Protein AF-A0A250IU09-F1 (afdb_monomer)

pLDDT: mean 91.68, std 9.65, range [47.0, 98.56]

Sequence (119 aa):
MDPDGVAETVAQQFRHPGDEPHVPPEGLPSLKLPWDIPVPEIPHFLGWLNYWSDAAARAIGFPDSTRDADLLSRARRTATGGWVVRLTDAPLDLDDPMHLDALKRAYERFPAIGGRATS

Secondary structure (DSSP, 8-state):
--HHHHHHHHHTTEE-TTS-----GGGPPPEE-GGG-S-TTS-S---SEEEE-HHHHHHTT---TTT-HHHHHTEEE-TTS-EEEESSSSPP-SSSHHHHHHHHHHHHH-TTGGG-S--

Structure (mmCIF, N/CA/C/O backbone):
data_AF-A0A250IU09-F1
#
_entry.id   AF-A0A250IU09-F1
#
loop_
_atom_site.group_PDB
_atom_site.id
_atom_site.type_symbol
_atom_site.label_atom_id
_atom_site.label_alt_id
_atom_site.label_comp_id
_atom_site.label_asym_id
_atom_site.label_entity_id
_atom_site.label_seq_id
_atom_site.pdbx_PDB_ins_code
_atom_site.Cartn_x
_atom_site.Cartn_y
_atom_site.Cartn_z
_atom_site.occupancy
_atom_site.B_iso_or_equiv
_atom_site.auth_seq_id
_atom_site.auth_comp_id
_atom_site.auth_asym_id
_atom_site.auth_atom_id
_atom_site.pdbx_PDB_model_num
ATOM 1 N N . MET A 1 1 ? 15.190 -16.522 -4.345 1.00 53.22 1 MET A N 1
ATOM 2 C CA . MET A 1 1 ? 14.630 -15.193 -4.063 1.00 53.22 1 MET A CA 1
ATOM 3 C C . MET A 1 1 ? 15.505 -14.551 -3.011 1.00 53.22 1 MET A C 1
ATOM 5 O O . MET A 1 1 ? 15.715 -15.180 -1.977 1.00 53.22 1 MET A O 1
ATOM 9 N N . ASP A 1 2 ? 16.047 -13.376 -3.307 1.00 60.00 2 ASP A N 1
ATOM 10 C CA . ASP A 1 2 ? 16.733 -12.545 -2.325 1.00 60.00 2 ASP A CA 1
ATOM 11 C C . ASP A 1 2 ? 15.719 -11.504 -1.811 1.00 60.00 2 ASP A C 1
ATOM 13 O O . ASP A 1 2 ? 15.315 -10.633 -2.586 1.00 60.00 2 ASP A O 1
ATOM 17 N N . PRO A 1 3 ? 15.209 -11.618 -0.570 1.00 60.06 3 PRO A N 1
ATOM 18 C CA . PRO A 1 3 ? 14.292 -10.626 -0.008 1.00 60.06 3 PRO A CA 1
ATOM 19 C C . PRO A 1 3 ? 14.887 -9.207 0.012 1.00 60.06 3 PRO A C 1
ATOM 21 O O . PRO A 1 3 ? 14.120 -8.240 0.060 1.00 60.06 3 PRO A O 1
ATOM 24 N N . ASP A 1 4 ? 16.212 -9.072 -0.090 1.00 65.62 4 ASP A N 1
ATOM 25 C CA . ASP A 1 4 ? 16.896 -7.782 -0.110 1.00 65.62 4 ASP A CA 1
ATOM 26 C C . ASP A 1 4 ? 16.560 -6.976 -1.380 1.00 65.62 4 ASP A C 1
ATOM 28 O O . ASP A 1 4 ? 16.389 -5.759 -1.303 1.00 65.62 4 ASP A O 1
ATOM 32 N N . GLY A 1 5 ? 16.318 -7.636 -2.523 1.00 79.81 5 GLY A N 1
ATOM 33 C CA . GLY A 1 5 ? 16.004 -6.957 -3.791 1.00 79.81 5 GLY A CA 1
ATOM 34 C C . GLY A 1 5 ? 14.654 -6.225 -3.793 1.00 79.81 5 GLY A C 1
ATOM 35 O O . GLY A 1 5 ? 14.528 -5.119 -4.328 1.00 79.81 5 GLY A O 1
ATOM 36 N N . VAL A 1 6 ? 13.635 -6.790 -3.133 1.00 83.31 6 VAL A N 1
ATOM 37 C CA . VAL A 1 6 ? 12.324 -6.129 -2.984 1.00 83.31 6 VAL A CA 1
ATOM 38 C C . VAL A 1 6 ? 12.448 -4.902 -2.084 1.00 83.31 6 VAL A C 1
ATOM 40 O O . VAL A 1 6 ? 11.913 -3.841 -2.405 1.00 83.31 6 VAL A O 1
ATOM 43 N N . ALA A 1 7 ? 13.164 -5.033 -0.964 1.00 84.06 7 ALA A N 1
ATOM 44 C CA . ALA A 1 7 ? 13.377 -3.932 -0.032 1.00 84.06 7 ALA A CA 1
ATOM 45 C C . ALA A 1 7 ? 14.172 -2.789 -0.679 1.00 84.06 7 ALA A C 1
ATOM 47 O O . ALA A 1 7 ? 13.810 -1.625 -0.505 1.00 84.06 7 ALA A O 1
ATOM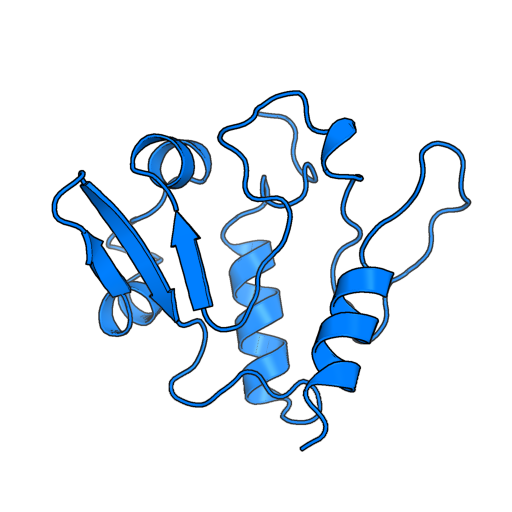 48 N N . GLU A 1 8 ? 15.199 -3.111 -1.469 1.00 86.75 8 GLU A N 1
ATOM 49 C CA . GLU A 1 8 ? 15.975 -2.129 -2.226 1.00 86.75 8 GLU A CA 1
ATOM 50 C C . GLU A 1 8 ? 15.101 -1.389 -3.247 1.00 86.75 8 GLU A C 1
ATOM 52 O O . GLU A 1 8 ? 15.100 -0.159 -3.292 1.00 86.75 8 GLU A O 1
ATOM 57 N N . THR A 1 9 ? 14.284 -2.116 -4.010 1.00 88.81 9 THR A N 1
ATOM 58 C CA . THR A 1 9 ? 13.393 -1.512 -5.012 1.00 88.81 9 THR A CA 1
ATOM 59 C C . THR A 1 9 ? 12.360 -0.581 -4.370 1.00 88.81 9 THR A C 1
ATOM 61 O O . THR A 1 9 ? 12.112 0.520 -4.864 1.00 88.81 9 THR A O 1
ATOM 64 N N . VAL A 1 10 ? 11.788 -0.974 -3.226 1.00 90.00 10 VAL A N 1
ATOM 65 C CA . VAL A 1 10 ? 10.888 -0.110 -2.444 1.00 90.00 10 VAL A CA 1
ATOM 66 C C . VAL A 1 10 ? 11.634 1.112 -1.905 1.00 90.00 10 VAL A C 1
ATOM 68 O O . VAL A 1 10 ? 11.096 2.218 -1.943 1.00 90.00 10 VAL A O 1
ATOM 71 N N . ALA A 1 11 ? 12.879 0.955 -1.444 1.00 89.62 11 ALA A N 1
ATOM 72 C CA . ALA A 1 11 ? 13.693 2.075 -0.978 1.00 89.62 11 ALA A CA 1
ATOM 73 C C . ALA A 1 11 ? 13.929 3.112 -2.091 1.00 89.62 11 ALA A C 1
ATOM 75 O O . ALA A 1 11 ? 13.853 4.314 -1.839 1.00 89.62 11 ALA A O 1
ATOM 76 N N . GLN A 1 12 ? 14.112 2.658 -3.334 1.00 91.56 12 GLN A N 1
ATOM 77 C CA . GLN A 1 12 ? 14.264 3.527 -4.506 1.00 91.56 12 GLN A CA 1
ATOM 78 C C . GLN A 1 12 ? 12.984 4.298 -4.877 1.00 91.56 12 GLN A C 1
ATOM 80 O O . GLN A 1 12 ? 13.044 5.222 -5.689 1.00 91.56 12 GLN A O 1
ATOM 85 N N . GLN A 1 13 ? 11.825 3.982 -4.287 1.00 93.88 13 GLN A N 1
ATOM 86 C CA . GLN A 1 13 ? 10.621 4.796 -4.463 1.00 93.88 13 GLN A CA 1
ATOM 87 C C . GLN A 1 13 ? 10.688 6.126 -3.700 1.00 93.88 13 GLN A C 1
ATOM 89 O O . GLN A 1 13 ? 10.030 7.088 -4.099 1.00 93.88 13 GLN A O 1
ATOM 94 N N . PHE A 1 14 ? 11.447 6.206 -2.605 1.00 93.12 14 PHE A N 1
ATOM 95 C CA . PHE A 1 14 ? 11.512 7.416 -1.788 1.00 93.12 14 PHE A CA 1
ATOM 96 C C . PHE A 1 14 ? 12.345 8.502 -2.466 1.00 93.12 14 PHE A C 1
ATOM 98 O O . PHE A 1 14 ? 13.434 8.247 -2.973 1.00 93.12 14 PHE A O 1
ATOM 105 N N . ARG A 1 15 ? 11.832 9.734 -2.452 1.00 89.00 15 ARG A N 1
ATOM 106 C CA . ARG A 1 15 ? 12.509 10.920 -2.988 1.00 89.00 15 ARG A CA 1
ATOM 107 C C . ARG A 1 15 ? 12.709 11.953 -1.888 1.00 89.00 15 ARG A C 1
ATOM 109 O O . ARG A 1 15 ? 11.745 12.269 -1.184 1.00 89.00 15 ARG A O 1
ATOM 116 N N . HIS A 1 16 ? 13.911 12.521 -1.770 1.00 84.12 16 HIS A N 1
ATOM 117 C CA . HIS A 1 16 ? 14.136 13.611 -0.828 1.00 84.12 16 HIS A CA 1
ATOM 118 C C . HIS A 1 16 ? 13.578 14.937 -1.369 1.00 84.12 16 HIS A C 1
ATOM 120 O O . HIS A 1 16 ? 13.559 15.181 -2.583 1.00 84.12 16 HIS A O 1
ATOM 126 N N . PRO A 1 17 ? 13.106 15.832 -0.483 1.00 78.00 17 PRO A N 1
ATOM 127 C CA . PRO A 1 17 ? 12.746 17.185 -0.875 1.00 78.00 17 PRO A CA 1
ATOM 128 C C . PRO A 1 17 ? 13.927 17.891 -1.551 1.00 78.00 17 PRO A C 1
ATOM 130 O O . PRO A 1 17 ? 14.989 18.043 -0.955 1.00 78.00 17 PRO A O 1
ATOM 133 N N . GLY A 1 18 ? 13.723 18.355 -2.784 1.00 77.31 18 GLY A N 1
ATOM 134 C CA . GLY A 1 18 ? 14.741 19.078 -3.553 1.00 77.31 18 GLY A CA 1
ATOM 135 C C . GLY A 1 18 ? 15.544 18.228 -4.539 1.00 77.31 18 GLY A C 1
ATOM 136 O O . GLY A 1 18 ? 16.198 18.815 -5.397 1.00 77.31 18 GLY A O 1
ATOM 137 N N . ASP A 1 19 ? 15.442 16.896 -4.491 1.00 80.88 19 ASP A N 1
ATOM 138 C CA . ASP A 1 19 ? 16.027 16.026 -5.522 1.00 80.88 19 ASP A CA 1
ATOM 139 C C . ASP A 1 19 ? 15.408 16.324 -6.891 1.00 80.88 19 ASP A C 1
ATOM 141 O O . ASP A 1 19 ? 14.267 16.786 -6.979 1.00 80.88 19 ASP A O 1
ATOM 145 N N . GLU A 1 20 ? 16.092 16.014 -7.991 1.00 76.19 20 GLU A N 1
ATOM 146 C CA . GLU A 1 20 ? 15.430 16.016 -9.299 1.00 76.19 20 GLU A CA 1
ATOM 147 C C . GLU A 1 20 ? 14.275 14.995 -9.316 1.00 76.19 20 GLU A C 1
ATOM 149 O O . GLU A 1 20 ? 14.272 14.034 -8.539 1.00 76.19 20 GLU A O 1
ATOM 154 N N . PRO A 1 21 ? 13.224 15.195 -10.131 1.00 75.88 21 PRO A N 1
ATOM 155 C CA . PRO A 1 21 ? 12.229 14.154 -10.344 1.00 75.88 21 PRO A CA 1
ATOM 156 C C . PRO A 1 21 ? 12.917 12.894 -10.881 1.00 75.88 21 PRO A C 1
ATOM 158 O O . PRO A 1 21 ? 13.394 12.885 -12.013 1.00 75.88 21 PRO A O 1
ATOM 161 N N . HIS A 1 22 ? 12.967 11.832 -10.078 1.00 78.69 22 HIS A N 1
ATOM 162 C CA . HIS A 1 22 ? 13.420 10.525 -10.534 1.00 78.69 22 HIS A CA 1
ATOM 163 C C . HIS A 1 22 ? 12.224 9.614 -10.774 1.00 78.69 22 HIS A C 1
ATOM 165 O O . HIS A 1 22 ? 11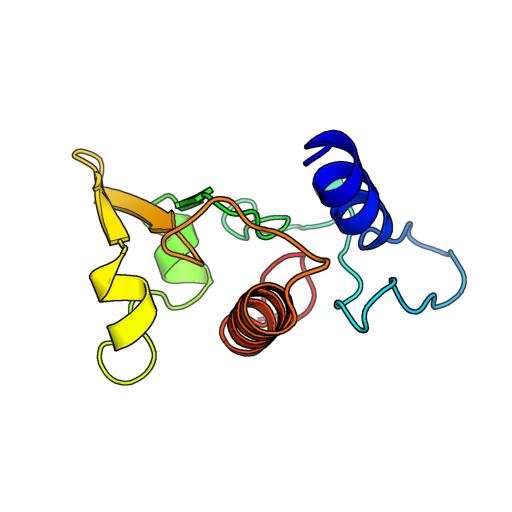.212 9.686 -10.072 1.00 78.69 22 HIS A O 1
ATOM 171 N N . VAL A 1 23 ? 12.345 8.764 -11.789 1.00 83.81 23 VAL A N 1
ATOM 172 C CA . VAL A 1 23 ? 11.387 7.694 -12.054 1.00 83.81 23 VAL A CA 1
ATOM 173 C C . VAL A 1 23 ? 11.906 6.462 -11.319 1.00 83.81 23 VAL A C 1
ATOM 175 O O . VAL A 1 23 ? 12.975 5.972 -11.690 1.00 83.81 23 VAL A O 1
ATOM 178 N N . PRO A 1 24 ? 11.217 5.981 -10.267 1.00 88.44 24 PRO A N 1
ATOM 179 C CA . PRO A 1 24 ? 11.603 4.745 -9.605 1.00 88.44 24 PRO A CA 1
ATOM 180 C C . PRO A 1 24 ? 11.625 3.575 -10.600 1.00 88.44 24 PRO A C 1
ATOM 182 O O . PRO A 1 24 ? 10.902 3.605 -11.607 1.00 88.44 24 PRO A O 1
ATOM 185 N N . PRO A 1 25 ? 12.426 2.533 -10.327 1.00 88.12 25 PRO A N 1
ATOM 186 C CA . PRO A 1 25 ? 12.459 1.331 -11.153 1.00 88.12 25 PRO A CA 1
ATOM 187 C C . PRO A 1 25 ? 11.066 0.717 -11.310 1.00 88.12 25 PRO A C 1
ATOM 189 O O . PRO A 1 25 ? 10.139 0.962 -10.529 1.00 88.12 25 PRO A O 1
ATOM 192 N N . GLU A 1 26 ? 10.924 -0.087 -12.359 1.00 89.44 26 GLU A N 1
ATOM 193 C CA . GLU A 1 26 ? 9.707 -0.842 -12.641 1.00 89.44 26 GLU A CA 1
ATOM 194 C C . GLU A 1 26 ? 8.443 0.007 -12.827 1.00 89.44 26 GLU A C 1
ATOM 196 O O . GLU A 1 26 ? 7.340 -0.529 -12.838 1.00 89.44 26 GLU A O 1
ATOM 201 N N . GLY A 1 27 ? 8.552 1.328 -13.009 1.00 90.38 27 GLY A N 1
ATOM 202 C CA . GLY A 1 27 ? 7.396 2.222 -13.142 1.00 90.38 27 GLY A CA 1
ATOM 203 C C . GLY A 1 27 ? 6.575 2.348 -11.855 1.00 90.38 27 GLY A C 1
ATOM 204 O O . GLY A 1 27 ? 5.381 2.647 -11.912 1.00 90.38 27 GLY A O 1
ATOM 205 N N . LEU A 1 28 ? 7.189 2.077 -10.701 1.00 94.62 28 LEU A N 1
ATOM 206 C CA . LEU A 1 28 ? 6.590 2.323 -9.395 1.00 94.62 28 LEU A CA 1
ATOM 207 C C . LEU A 1 28 ? 6.513 3.831 -9.108 1.00 94.62 28 LEU A C 1
ATOM 209 O O . LEU A 1 28 ? 7.303 4.612 -9.640 1.00 94.62 28 LEU A O 1
ATOM 213 N N . PRO A 1 29 ? 5.560 4.283 -8.277 1.00 94.38 29 PRO A N 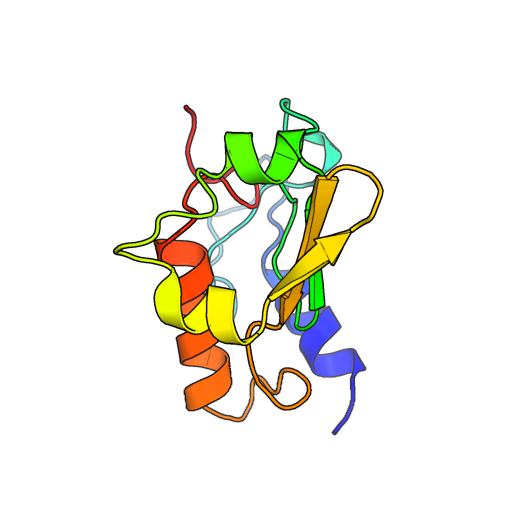1
ATOM 214 C CA . PRO A 1 29 ? 5.414 5.705 -8.015 1.00 94.38 29 PRO A CA 1
ATOM 215 C C . PRO A 1 29 ? 6.488 6.215 -7.051 1.00 94.38 29 PRO A C 1
ATOM 217 O O . PRO A 1 29 ? 6.888 5.503 -6.127 1.00 94.38 29 PRO A O 1
ATOM 220 N N . SER A 1 30 ? 6.882 7.479 -7.217 1.00 94.00 30 SER A N 1
ATOM 221 C CA . SER A 1 30 ? 7.700 8.190 -6.232 1.00 94.00 30 SER A CA 1
ATOM 222 C C . SER A 1 30 ? 6.893 8.447 -4.955 1.00 94.00 30 SER A C 1
ATOM 224 O O . SER A 1 30 ? 5.716 8.811 -5.020 1.00 94.00 30 SER A O 1
ATOM 226 N N . LEU A 1 31 ? 7.528 8.293 -3.797 1.00 94.75 31 LEU A N 1
ATOM 227 C CA . LEU A 1 31 ? 6.945 8.479 -2.469 1.00 94.75 31 LEU A CA 1
ATOM 228 C C . LEU A 1 31 ? 7.704 9.585 -1.728 1.00 94.75 31 LEU A C 1
ATOM 230 O O . LEU A 1 31 ? 8.912 9.758 -1.907 1.00 94.75 31 LEU A O 1
ATOM 234 N N . LYS A 1 32 ? 7.001 10.329 -0.873 1.00 93.00 32 LYS A N 1
ATOM 235 C CA . LYS A 1 32 ? 7.641 11.225 0.096 1.00 93.00 32 LYS A CA 1
ATOM 236 C C . LYS A 1 32 ? 8.324 10.409 1.183 1.00 93.00 32 LYS A C 1
ATOM 238 O O . LYS A 1 32 ? 7.891 9.298 1.494 1.00 93.00 32 LYS A O 1
ATOM 243 N N . LEU A 1 33 ? 9.340 10.989 1.813 1.00 92.31 33 LEU A N 1
ATOM 244 C CA . LEU A 1 33 ? 9.919 10.399 3.013 1.00 92.31 33 LEU A CA 1
ATOM 245 C C . LEU A 1 33 ? 8.859 10.305 4.121 1.00 92.31 33 LEU A C 1
ATOM 247 O O . LEU A 1 33 ? 8.034 11.213 4.247 1.00 92.31 33 LEU A O 1
ATOM 251 N N . PRO A 1 34 ? 8.897 9.256 4.963 1.00 90.62 34 PRO A N 1
ATOM 252 C CA . PRO A 1 34 ? 7.964 9.078 6.074 1.00 90.62 34 PRO A CA 1
ATOM 253 C C . PRO A 1 34 ? 7.740 10.325 6.942 1.00 90.62 34 PRO A C 1
ATOM 255 O O . PRO A 1 34 ? 6.608 10.651 7.282 1.00 90.62 34 PRO A O 1
ATOM 258 N N . TRP A 1 35 ? 8.811 11.050 7.274 1.00 88.94 35 TRP A N 1
ATOM 259 C CA . TRP A 1 35 ? 8.769 12.248 8.123 1.00 88.94 35 TRP A CA 1
ATOM 260 C C . TRP A 1 35 ? 8.268 13.513 7.411 1.00 88.94 35 TRP A C 1
ATOM 262 O O . TRP A 1 35 ? 7.997 14.507 8.080 1.00 88.94 35 TRP A O 1
ATOM 272 N N . ASP A 1 36 ? 8.092 13.472 6.088 1.00 90.69 36 ASP A N 1
ATOM 273 C CA . ASP A 1 36 ? 7.517 14.566 5.294 1.00 90.69 36 ASP A CA 1
ATOM 274 C C . ASP A 1 36 ? 6.005 14.385 5.053 1.00 90.69 36 ASP A C 1
ATOM 276 O O . ASP A 1 36 ? 5.369 15.207 4.383 1.00 90.69 36 ASP A O 1
ATOM 280 N N . ILE A 1 37 ? 5.410 13.299 5.564 1.00 90.25 37 ILE A N 1
ATOM 281 C CA . ILE A 1 37 ? 3.973 13.030 5.468 1.00 90.25 37 ILE A CA 1
ATOM 282 C C . ILE A 1 37 ? 3.296 13.602 6.727 1.00 90.25 37 ILE A C 1
ATOM 284 O O . ILE A 1 37 ? 3.473 13.065 7.818 1.00 90.25 37 ILE A O 1
ATOM 288 N N . PRO A 1 38 ? 2.485 14.671 6.611 1.00 86.06 38 PRO A N 1
ATOM 289 C CA . PRO A 1 38 ? 1.908 15.356 7.771 1.00 86.06 38 PRO A CA 1
ATOM 290 C C . PRO A 1 38 ? 0.732 14.603 8.416 1.00 86.06 38 PRO A C 1
ATOM 292 O O . PRO A 1 38 ? 0.175 15.074 9.405 1.00 86.06 38 PRO A O 1
ATOM 295 N N . VAL A 1 39 ? 0.330 13.462 7.848 1.00 90.62 39 VAL A N 1
ATOM 296 C CA . VAL A 1 39 ? -0.834 12.679 8.271 1.00 90.62 39 VAL A CA 1
ATOM 297 C C . VAL A 1 39 ? -0.350 11.287 8.689 1.00 90.62 39 VAL A C 1
ATOM 299 O O . VAL A 1 39 ? -0.092 10.461 7.810 1.00 90.62 39 VAL A O 1
ATOM 302 N N . PRO A 1 40 ? -0.199 11.007 9.998 1.00 90.31 40 PRO A N 1
ATOM 303 C CA . PRO A 1 40 ? 0.379 9.751 10.486 1.00 90.31 40 PRO A CA 1
ATOM 304 C C . PRO A 1 40 ? -0.469 8.517 10.146 1.00 90.31 40 PRO A C 1
ATOM 306 O O . PRO A 1 40 ? 0.017 7.389 10.199 1.00 90.31 40 PRO A O 1
ATOM 309 N N . GLU A 1 41 ? -1.739 8.708 9.789 1.00 95.50 41 GLU A N 1
ATOM 310 C CA . GLU A 1 41 ? -2.630 7.650 9.326 1.00 95.50 41 GLU A CA 1
ATOM 311 C C . GLU A 1 41 ? -2.311 7.177 7.901 1.00 95.50 41 GLU A C 1
ATOM 313 O O . GLU A 1 41 ? -2.760 6.102 7.512 1.00 95.50 41 GLU A O 1
ATOM 318 N N . ILE A 1 42 ? -1.554 7.938 7.105 1.00 96.50 42 ILE A N 1
ATOM 319 C CA . ILE A 1 42 ? -1.226 7.559 5.729 1.00 96.50 42 ILE A CA 1
ATOM 320 C C . ILE A 1 42 ? -0.055 6.564 5.722 1.00 96.50 42 ILE A C 1
ATOM 322 O O . ILE A 1 42 ? 1.047 6.918 6.144 1.00 96.50 42 ILE A O 1
ATOM 326 N N . PRO A 1 43 ? -0.236 5.335 5.194 1.00 97.06 43 PRO A N 1
ATOM 327 C CA . PRO A 1 43 ? 0.864 4.388 5.049 1.00 97.06 43 PRO A CA 1
ATOM 328 C C . PRO A 1 43 ? 1.990 4.959 4.181 1.00 97.06 43 PRO A C 1
ATOM 330 O O . PRO A 1 43 ? 1.740 5.582 3.147 1.00 97.06 43 PRO A O 1
ATOM 333 N N . HIS A 1 44 ? 3.237 4.713 4.579 1.00 95.81 44 HIS A N 1
ATOM 334 C CA . HIS A 1 44 ? 4.409 5.267 3.894 1.00 95.81 44 HIS A CA 1
ATOM 335 C C . HIS A 1 44 ? 4.710 4.575 2.560 1.00 95.81 44 HIS A C 1
ATOM 337 O O . HIS A 1 44 ? 5.152 5.223 1.621 1.00 95.81 44 HIS A O 1
ATOM 343 N N . PHE A 1 45 ? 4.474 3.269 2.476 1.00 96.00 45 PHE A N 1
ATOM 344 C CA . PHE A 1 45 ? 4.700 2.448 1.289 1.00 96.00 45 PHE A CA 1
ATOM 345 C C . PHE A 1 45 ? 3.838 1.183 1.369 1.00 96.00 45 PHE A C 1
ATOM 347 O O . PHE A 1 45 ? 3.195 0.924 2.392 1.00 96.00 45 PHE A O 1
ATOM 354 N N . LEU A 1 46 ? 3.826 0.402 0.291 1.00 97.12 46 LEU A N 1
ATOM 355 C CA . LEU A 1 46 ? 3.210 -0.920 0.246 1.00 97.12 46 LEU A CA 1
ATOM 356 C C . LEU A 1 46 ? 4.280 -2.011 0.234 1.00 97.12 46 LEU A C 1
ATOM 358 O O . LEU A 1 46 ? 5.221 -1.954 -0.552 1.00 97.12 46 LEU A O 1
ATOM 362 N N . GLY A 1 47 ? 4.107 -3.020 1.084 1.00 94.62 47 GLY A N 1
ATOM 363 C CA . GLY A 1 47 ? 4.869 -4.268 1.034 1.00 94.62 47 GLY A CA 1
ATOM 364 C C . GLY A 1 47 ? 3.992 -5.447 0.618 1.00 94.62 47 GLY A C 1
ATOM 365 O O . GLY A 1 47 ? 2.811 -5.279 0.312 1.00 94.62 47 GLY A O 1
ATOM 366 N N . TRP A 1 48 ? 4.538 -6.666 0.675 1.00 95.81 48 TRP A N 1
ATOM 367 C CA . TRP A 1 48 ? 3.732 -7.882 0.501 1.00 95.81 48 TRP A CA 1
ATOM 368 C C . TRP A 1 48 ? 2.587 -7.950 1.519 1.00 95.81 48 TRP A C 1
ATOM 370 O O . TRP A 1 48 ? 1.422 -8.117 1.152 1.00 95.81 48 TRP A O 1
ATOM 380 N N . LEU A 1 49 ? 2.942 -7.802 2.799 1.00 97.06 49 LEU A N 1
ATOM 381 C CA . LEU A 1 49 ? 2.035 -7.803 3.936 1.00 97.06 49 LEU A CA 1
ATOM 382 C C . LEU A 1 49 ? 1.946 -6.392 4.504 1.00 97.06 49 LEU A C 1
ATOM 384 O O . LEU A 1 49 ? 2.954 -5.803 4.887 1.00 97.06 49 LEU A O 1
ATOM 388 N N . ASN A 1 50 ? 0.728 -5.878 4.602 1.00 97.88 50 ASN A N 1
ATOM 389 C CA . ASN A 1 50 ? 0.461 -4.532 5.078 1.00 97.88 50 ASN A CA 1
ATOM 390 C C . ASN A 1 50 ? -0.396 -4.603 6.334 1.00 97.88 50 ASN A C 1
ATOM 392 O O . ASN A 1 50 ? -1.417 -5.294 6.358 1.00 97.88 50 ASN A O 1
ATOM 396 N N . TYR A 1 51 ? 0.015 -3.878 7.370 1.00 97.94 51 TYR A N 1
ATOM 397 C CA . TYR A 1 51 ? -0.842 -3.594 8.510 1.00 97.94 51 TYR A CA 1
ATOM 398 C C . TYR A 1 51 ? -1.370 -2.170 8.393 1.00 97.94 51 TYR A C 1
ATOM 400 O O . TYR A 1 51 ? -0.593 -1.218 8.337 1.00 97.94 51 TYR A O 1
ATOM 408 N N . TRP A 1 52 ? -2.690 -2.031 8.410 1.00 98.19 52 TRP A N 1
ATOM 409 C CA . TRP A 1 52 ? -3.361 -0.740 8.466 1.00 98.19 52 TRP A CA 1
ATOM 410 C C . TRP A 1 52 ? -4.188 -0.683 9.739 1.00 98.19 52 TRP A C 1
ATOM 412 O O . TRP A 1 52 ? -5.047 -1.533 9.972 1.00 98.19 52 TRP A O 1
ATOM 422 N N . SER A 1 53 ? -3.946 0.320 10.583 1.00 97.75 53 SER A N 1
ATOM 423 C CA . SER A 1 53 ? -4.868 0.610 11.680 1.00 97.75 53 SER A CA 1
ATOM 424 C C . SER A 1 53 ? -6.260 0.936 11.122 1.00 97.75 53 SER A C 1
ATOM 426 O O . SER A 1 53 ? -6.418 1.238 9.940 1.00 97.75 53 SER A O 1
ATOM 428 N N . ASP A 1 54 ? -7.284 0.902 11.972 1.00 98.00 54 ASP A N 1
ATOM 429 C CA . ASP A 1 54 ? -8.636 1.316 11.576 1.00 98.00 54 ASP A CA 1
ATOM 430 C C . ASP A 1 54 ? -8.647 2.761 11.027 1.00 98.00 54 ASP A C 1
ATOM 432 O O . ASP A 1 54 ? -9.298 3.046 10.024 1.00 98.00 54 ASP A O 1
ATOM 436 N N . ALA A 1 55 ? -7.841 3.654 11.614 1.00 97.56 55 ALA A N 1
ATOM 437 C CA . ALA A 1 55 ? -7.665 5.024 11.135 1.00 97.56 55 ALA A CA 1
ATOM 438 C C . ALA A 1 55 ? -6.960 5.086 9.768 1.00 97.56 55 ALA A C 1
ATOM 440 O O . ALA A 1 55 ? -7.428 5.791 8.877 1.00 97.56 55 ALA A O 1
ATOM 441 N N . ALA A 1 56 ? -5.895 4.301 9.571 1.00 97.81 56 ALA A N 1
ATOM 442 C CA . ALA A 1 56 ? -5.181 4.245 8.297 1.00 97.81 56 ALA A CA 1
ATOM 443 C C . ALA A 1 56 ? -6.060 3.697 7.168 1.00 97.81 56 ALA A C 1
ATOM 445 O O . ALA A 1 56 ? -6.118 4.280 6.088 1.00 97.81 56 ALA A O 1
ATOM 446 N N . ALA A 1 57 ? -6.802 2.619 7.438 1.00 97.94 57 ALA A N 1
ATOM 447 C CA . ALA A 1 57 ? -7.738 2.031 6.488 1.00 97.94 57 ALA A CA 1
ATOM 448 C C . ALA A 1 57 ? -8.809 3.048 6.061 1.00 97.94 57 ALA A C 1
ATOM 450 O O . ALA A 1 57 ? -9.049 3.220 4.868 1.00 97.94 57 ALA A O 1
ATOM 451 N N . ARG A 1 58 ? -9.379 3.807 7.008 1.00 96.94 58 ARG A N 1
ATOM 452 C CA . ARG A 1 58 ? -10.308 4.904 6.691 1.00 96.94 58 ARG A CA 1
ATOM 453 C C . ARG A 1 58 ? -9.655 6.004 5.860 1.00 96.94 58 ARG A C 1
ATOM 455 O O . ARG A 1 58 ? -10.260 6.446 4.889 1.00 96.94 58 ARG A O 1
ATOM 462 N N . ALA A 1 59 ? -8.439 6.420 6.212 1.00 96.62 59 ALA A N 1
ATOM 463 C CA . ALA A 1 59 ? -7.730 7.498 5.526 1.00 96.62 59 ALA A CA 1
ATOM 464 C C . ALA A 1 59 ? -7.442 7.175 4.050 1.00 96.62 59 ALA A C 1
ATOM 466 O O . ALA A 1 59 ? -7.524 8.060 3.202 1.00 96.62 59 ALA A O 1
ATOM 467 N N . ILE A 1 60 ? -7.164 5.908 3.725 1.00 96.81 60 ILE A N 1
ATOM 468 C CA . ILE A 1 60 ? -6.959 5.454 2.337 1.00 96.81 60 ILE A CA 1
ATOM 469 C C . ILE A 1 60 ? -8.251 4.967 1.655 1.00 96.81 60 ILE A C 1
ATOM 471 O O . ILE A 1 60 ? -8.223 4.569 0.490 1.00 96.81 60 ILE A O 1
ATOM 475 N N . GLY A 1 61 ? -9.389 4.991 2.357 1.00 97.00 61 GLY A N 1
ATOM 476 C CA . GLY A 1 61 ? -10.684 4.554 1.833 1.00 97.00 61 GLY A CA 1
ATOM 477 C C . GLY A 1 61 ? -10.796 3.041 1.622 1.00 97.00 61 GLY A C 1
ATOM 478 O O . GLY A 1 61 ? -11.387 2.615 0.631 1.00 97.00 61 GLY A O 1
ATOM 479 N N . PHE A 1 62 ? -10.208 2.236 2.511 1.00 98.25 62 PHE A N 1
ATOM 480 C CA . PHE A 1 62 ? -10.307 0.776 2.534 1.00 98.25 62 PHE A CA 1
ATOM 481 C C . PHE A 1 62 ? -11.171 0.291 3.720 1.00 98.25 62 PHE A C 1
ATOM 483 O O . PHE A 1 62 ? -10.991 0.770 4.844 1.00 98.25 62 PHE A O 1
ATOM 490 N N . PRO A 1 63 ? -12.048 -0.711 3.535 1.00 97.75 63 PRO A N 1
ATOM 491 C CA . PRO A 1 63 ? -12.392 -1.345 2.265 1.00 97.75 63 PRO A CA 1
ATOM 492 C C . PRO A 1 63 ? -13.545 -0.640 1.533 1.00 97.75 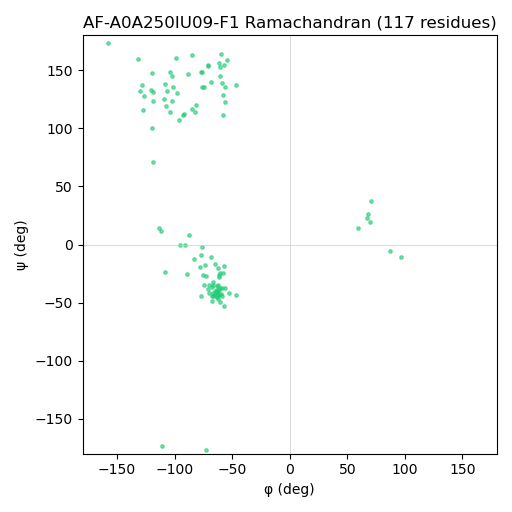63 PRO A C 1
ATOM 494 O O . PRO A 1 63 ? -14.509 -0.182 2.143 1.00 97.75 63 PRO A O 1
ATOM 497 N N . ASP A 1 64 ? -13.487 -0.663 0.208 1.00 97.62 64 ASP A N 1
ATOM 498 C CA . ASP A 1 64 ? -14.601 -0.437 -0.708 1.00 97.62 64 ASP A CA 1
ATOM 499 C C . ASP A 1 64 ? -15.040 -1.790 -1.284 1.00 97.62 64 ASP A C 1
ATOM 501 O O . ASP A 1 64 ? -14.312 -2.427 -2.046 1.00 97.62 64 ASP A O 1
ATOM 505 N N . SER A 1 65 ? -16.254 -2.233 -0.946 1.00 92.69 65 SER A N 1
ATOM 506 C CA . SER A 1 65 ? -16.779 -3.543 -1.366 1.00 92.69 65 SER A CA 1
ATOM 507 C C . SER A 1 65 ? -16.834 -3.760 -2.884 1.00 92.69 65 SER A C 1
ATOM 509 O O . SER A 1 65 ? -16.805 -4.903 -3.332 1.00 92.69 65 SER A O 1
ATOM 511 N N . THR A 1 66 ? -16.905 -2.685 -3.674 1.00 94.69 66 THR A N 1
ATOM 512 C CA . THR A 1 66 ? -16.995 -2.760 -5.139 1.00 94.69 66 THR A CA 1
ATOM 513 C C . THR A 1 66 ? -15.627 -2.778 -5.811 1.00 94.69 66 THR A C 1
ATOM 515 O O . THR A 1 66 ? -15.495 -3.309 -6.912 1.00 94.69 66 THR A O 1
ATOM 518 N N . ARG A 1 67 ? -14.603 -2.219 -5.155 1.00 96.19 67 ARG A N 1
ATOM 519 C CA . ARG A 1 67 ? -13.259 -2.040 -5.728 1.00 96.19 67 ARG A CA 1
ATOM 520 C C . ARG A 1 67 ? -12.210 -2.963 -5.125 1.00 96.19 67 ARG A C 1
ATOM 522 O O . ARG A 1 67 ? -11.221 -3.256 -5.787 1.00 96.19 67 ARG A O 1
ATOM 529 N N . ASP A 1 68 ? -12.439 -3.436 -3.903 1.00 97.69 68 ASP A N 1
ATOM 530 C CA . ASP A 1 68 ? -11.423 -4.108 -3.093 1.00 97.69 68 ASP A CA 1
ATOM 531 C C . ASP A 1 68 ? -11.734 -5.590 -2.862 1.00 97.69 68 ASP A C 1
ATOM 533 O O . ASP A 1 68 ? -11.119 -6.206 -2.000 1.00 97.69 68 ASP A O 1
ATOM 537 N N . ALA A 1 69 ? -12.671 -6.183 -3.612 1.00 96.31 69 ALA A N 1
ATOM 538 C CA . ALA A 1 69 ? -13.080 -7.582 -3.441 1.00 96.31 69 ALA A CA 1
ATOM 539 C C . ALA A 1 69 ? -11.887 -8.558 -3.461 1.00 96.31 69 ALA A C 1
ATOM 541 O O . ALA A 1 69 ? -11.805 -9.463 -2.631 1.00 96.31 69 ALA A O 1
ATOM 542 N N . ASP A 1 70 ? -10.934 -8.330 -4.365 1.00 94.25 70 ASP A N 1
ATOM 543 C CA . ASP A 1 70 ? -9.729 -9.147 -4.483 1.00 94.25 70 ASP A CA 1
ATOM 544 C C . ASP A 1 70 ? -8.802 -8.988 -3.261 1.00 94.25 70 ASP A C 1
ATOM 546 O O . ASP A 1 70 ? -8.443 -9.977 -2.622 1.00 94.25 70 ASP A O 1
ATOM 550 N N . LEU A 1 71 ? -8.513 -7.752 -2.836 1.00 97.06 71 LEU A N 1
ATOM 551 C CA . LEU A 1 71 ? -7.734 -7.481 -1.618 1.00 97.06 71 LEU A CA 1
ATOM 552 C C . LEU A 1 71 ? -8.428 -8.019 -0.358 1.00 97.06 71 LEU A C 1
ATOM 554 O O . LEU A 1 71 ? -7.771 -8.572 0.523 1.00 97.06 71 LEU A O 1
ATOM 558 N N . LEU A 1 72 ? -9.756 -7.896 -0.279 1.00 97.81 72 LEU A N 1
ATOM 559 C CA . LEU A 1 72 ? -10.578 -8.398 0.821 1.00 97.81 72 LEU A CA 1
ATOM 560 C C . LEU A 1 72 ? -10.511 -9.919 0.946 1.00 97.81 72 LEU A C 1
ATOM 562 O O . LEU A 1 72 ? -10.486 -10.422 2.067 1.00 97.81 72 LEU A O 1
ATOM 566 N N . SER A 1 73 ? -10.420 -10.649 -0.171 1.00 97.06 73 SER A N 1
ATOM 567 C CA . SER A 1 73 ? -10.255 -12.109 -0.151 1.00 97.06 73 SER A CA 1
ATOM 568 C C . SER A 1 73 ? -8.962 -12.548 0.554 1.00 97.06 73 SER A C 1
ATOM 570 O O . SER A 1 73 ? -8.888 -13.647 1.106 1.00 97.06 73 SER A O 1
ATOM 572 N N . ARG A 1 74 ? -7.960 -11.658 0.601 1.00 97.56 74 ARG A N 1
ATOM 573 C CA . ARG A 1 74 ? -6.655 -11.867 1.244 1.00 97.56 74 ARG A CA 1
ATOM 574 C C . ARG A 1 74 ? -6.444 -11.003 2.490 1.00 97.56 74 ARG A C 1
ATOM 576 O O . ARG A 1 74 ? -5.324 -10.956 3.010 1.00 97.56 74 ARG A O 1
ATOM 583 N N . ALA A 1 75 ? -7.494 -10.352 2.990 1.00 97.94 75 ALA A N 1
ATOM 584 C CA . ALA A 1 75 ? -7.440 -9.486 4.157 1.00 97.94 75 ALA A CA 1
ATOM 585 C C . ALA A 1 75 ? -8.030 -10.156 5.404 1.00 97.94 75 ALA A C 1
ATOM 587 O O . ALA A 1 75 ? -8.981 -10.932 5.345 1.00 97.94 75 ALA A O 1
ATOM 588 N N . ARG A 1 76 ? -7.498 -9.801 6.575 1.00 98.12 76 ARG A N 1
ATOM 589 C CA . ARG A 1 76 ? -8.051 -10.193 7.874 1.00 98.12 76 ARG A CA 1
ATOM 590 C C . ARG A 1 76 ? -8.188 -8.977 8.775 1.00 98.12 76 ARG A C 1
ATOM 592 O O . ARG A 1 76 ? -7.224 -8.237 8.964 1.00 98.12 76 ARG A O 1
ATOM 599 N N . ARG A 1 77 ? -9.355 -8.826 9.402 1.00 98.19 77 ARG A N 1
ATOM 600 C CA . ARG A 1 77 ? -9.573 -7.811 10.435 1.00 98.19 77 ARG A CA 1
ATOM 601 C C . ARG A 1 77 ? -8.924 -8.229 11.758 1.00 98.19 77 ARG A C 1
ATOM 603 O O . ARG A 1 77 ? -9.030 -9.386 12.167 1.00 98.19 77 ARG A O 1
ATOM 610 N N . THR A 1 78 ? -8.235 -7.310 12.423 1.00 97.81 78 THR A N 1
ATOM 611 C CA . THR A 1 78 ? -7.630 -7.534 13.743 1.00 97.81 78 THR A CA 1
ATOM 612 C C . THR A 1 78 ? -8.645 -7.292 14.862 1.00 97.81 78 THR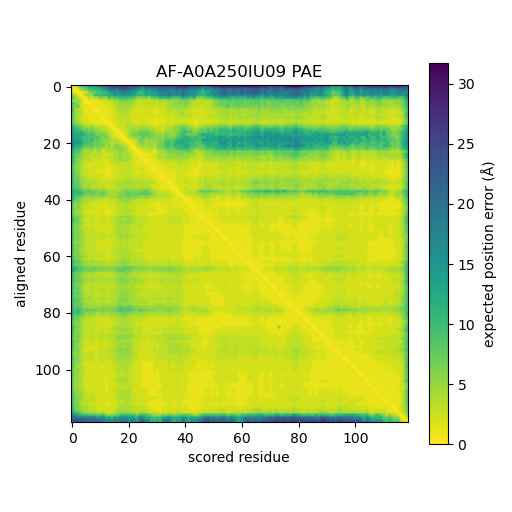 A C 1
ATOM 614 O O . THR A 1 78 ? -9.673 -6.644 14.661 1.00 97.81 78 THR A O 1
ATOM 617 N N . ALA A 1 79 ? -8.347 -7.776 16.072 1.00 97.06 79 ALA A N 1
ATOM 618 C CA . ALA A 1 79 ? -9.192 -7.547 17.250 1.00 97.06 79 ALA A CA 1
ATOM 619 C C . ALA A 1 79 ? -9.336 -6.054 17.608 1.00 97.06 79 ALA A C 1
ATOM 621 O O . ALA A 1 79 ? -10.356 -5.643 18.149 1.00 97.06 79 ALA A O 1
ATOM 622 N N . THR A 1 80 ? -8.336 -5.236 17.268 1.00 94.81 80 THR A N 1
ATOM 623 C CA . THR A 1 80 ? -8.334 -3.778 17.467 1.00 94.81 80 THR A CA 1
ATOM 624 C C . THR A 1 80 ? -8.966 -3.010 16.302 1.00 94.81 80 THR A C 1
ATOM 626 O O . THR A 1 80 ? -8.894 -1.786 16.261 1.00 94.81 80 THR A O 1
ATOM 629 N N . GLY A 1 81 ? -9.582 -3.709 15.344 1.00 95.62 81 GLY A N 1
ATOM 630 C CA . GLY A 1 81 ? -10.310 -3.110 14.225 1.00 95.62 81 GLY A CA 1
ATOM 631 C C . GLY A 1 81 ? -9.468 -2.778 12.993 1.00 95.62 81 GLY A C 1
ATOM 632 O O . GLY A 1 81 ? -10.054 -2.422 11.973 1.00 95.62 81 GLY A O 1
ATOM 633 N N . GLY A 1 82 ? -8.143 -2.935 13.058 1.00 98.00 82 GLY A N 1
ATOM 634 C CA . GLY A 1 82 ? -7.246 -2.779 11.913 1.00 98.00 82 GLY A CA 1
ATOM 635 C C . GLY A 1 82 ? -7.334 -3.933 10.913 1.00 98.00 82 GLY A C 1
ATOM 636 O O . GLY A 1 82 ? -8.107 -4.878 11.077 1.00 98.00 82 GLY A O 1
ATOM 637 N N . TRP A 1 83 ? -6.497 -3.873 9.886 1.00 98.56 83 TRP A N 1
ATOM 638 C CA . TRP A 1 83 ? -6.440 -4.823 8.787 1.00 98.56 83 TRP A CA 1
ATOM 639 C C . TRP A 1 83 ? -5.024 -5.336 8.584 1.00 98.56 83 TRP A C 1
ATOM 641 O O . TRP A 1 83 ? -4.060 -4.578 8.612 1.00 98.56 83 TRP A O 1
ATOM 651 N N . VAL A 1 84 ? -4.919 -6.638 8.351 1.00 98.44 84 VAL A N 1
ATOM 652 C CA . VAL A 1 84 ? -3.735 -7.274 7.779 1.00 98.44 84 VAL A CA 1
ATOM 653 C C . VAL A 1 84 ? -4.096 -7.668 6.355 1.00 98.44 84 VAL A C 1
ATOM 655 O O . VAL A 1 84 ? -5.032 -8.445 6.170 1.00 98.44 84 VAL A O 1
ATOM 658 N N . VAL A 1 85 ? -3.389 -7.129 5.365 1.00 98.50 85 VAL A N 1
ATOM 659 C CA . VAL A 1 85 ? -3.708 -7.290 3.939 1.00 98.50 85 VAL A CA 1
ATOM 660 C C . VAL A 1 85 ? -2.489 -7.812 3.193 1.00 98.50 85 VAL A C 1
ATOM 662 O O . VAL A 1 85 ? -1.408 -7.230 3.291 1.00 98.50 85 VAL A O 1
ATOM 665 N N . ARG A 1 86 ? -2.664 -8.902 2.440 1.00 98.25 86 ARG A N 1
ATOM 666 C CA . ARG A 1 86 ? -1.653 -9.402 1.499 1.00 98.25 86 ARG A CA 1
ATOM 667 C C . ARG A 1 86 ? -1.978 -8.930 0.088 1.00 98.25 86 ARG A C 1
ATOM 669 O O . ARG A 1 86 ? -3.106 -9.12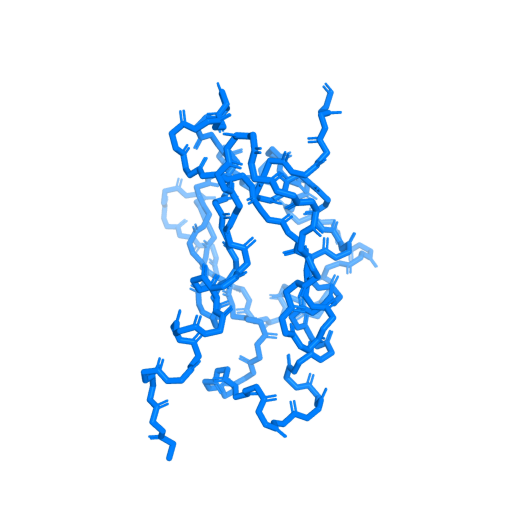2 -0.367 1.00 98.25 86 ARG A O 1
ATOM 676 N N . LEU A 1 87 ? -0.998 -8.355 -0.608 1.00 96.94 87 LEU A N 1
ATOM 677 C CA . LEU A 1 87 ? -1.179 -7.953 -2.009 1.00 96.94 87 LEU A CA 1
ATOM 678 C C . LEU A 1 87 ? -1.360 -9.172 -2.921 1.00 96.94 87 LEU A C 1
ATOM 680 O O . LEU A 1 87 ? -2.258 -9.190 -3.759 1.00 96.94 87 LEU A O 1
ATOM 684 N N . THR A 1 88 ? -0.565 -10.210 -2.677 1.00 96.50 88 THR A N 1
ATOM 685 C CA . THR A 1 88 ? -0.472 -11.450 -3.458 1.00 96.50 88 THR A CA 1
ATOM 686 C C . THR A 1 88 ? -0.537 -12.668 -2.532 1.00 96.50 88 THR A C 1
ATOM 688 O O . THR A 1 88 ? -0.274 -12.565 -1.328 1.00 96.50 88 THR A O 1
ATOM 691 N N . ASP A 1 89 ? -0.887 -13.838 -3.070 1.00 95.44 89 ASP A N 1
ATOM 692 C CA . ASP A 1 89 ? -0.982 -15.074 -2.277 1.00 95.44 89 ASP A CA 1
ATOM 693 C C . ASP A 1 89 ? 0.384 -15.599 -1.813 1.00 95.44 89 ASP A C 1
ATOM 695 O O . ASP A 1 89 ? 0.508 -16.101 -0.691 1.00 95.44 89 ASP A O 1
ATOM 699 N N . ALA A 1 90 ? 1.409 -15.427 -2.649 1.00 95.25 90 ALA A N 1
ATOM 700 C CA . ALA A 1 90 ? 2.809 -15.706 -2.346 1.00 95.25 90 ALA A CA 1
ATOM 701 C C . ALA A 1 90 ? 3.559 -14.415 -1.963 1.00 95.25 90 ALA A C 1
ATOM 703 O O . ALA A 1 90 ? 3.077 -13.329 -2.298 1.00 95.25 90 ALA A O 1
ATOM 704 N N . PRO A 1 91 ? 4.719 -14.507 -1.278 1.00 94.94 91 PRO A N 1
ATOM 705 C CA . PRO A 1 91 ? 5.597 -13.363 -1.044 1.00 94.94 91 PRO A CA 1
ATOM 706 C C . PRO A 1 91 ? 5.824 -12.544 -2.31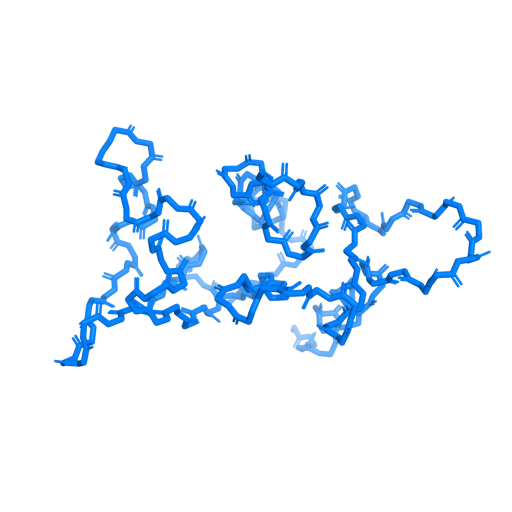3 1.00 94.94 91 PRO A C 1
ATOM 708 O O . PRO A 1 91 ? 6.003 -13.109 -3.390 1.00 94.94 91 PRO A O 1
ATOM 711 N N . LEU A 1 92 ? 5.777 -11.218 -2.169 1.00 93.69 92 LEU A N 1
ATOM 712 C CA . LEU A 1 92 ? 5.929 -10.293 -3.288 1.00 93.69 92 LEU A CA 1
ATOM 713 C C . LEU A 1 92 ? 7.270 -10.535 -3.989 1.00 93.69 92 LEU A C 1
ATOM 715 O O . LEU A 1 92 ? 8.310 -10.548 -3.337 1.00 93.69 92 LEU A O 1
ATOM 719 N N . ASP A 1 93 ? 7.205 -10.699 -5.305 1.00 93.12 93 ASP A N 1
ATOM 720 C CA . ASP A 1 93 ? 8.331 -10.963 -6.199 1.00 93.12 93 ASP A CA 1
ATOM 721 C C . ASP A 1 93 ? 8.264 -9.929 -7.317 1.00 93.12 93 ASP A C 1
ATOM 723 O O . ASP A 1 93 ? 7.267 -9.891 -8.027 1.00 93.12 93 ASP A O 1
ATOM 727 N N . LEU A 1 94 ? 9.248 -9.042 -7.434 1.00 91.38 94 LEU A N 1
ATOM 728 C CA . LEU A 1 94 ? 9.183 -7.971 -8.433 1.00 91.38 94 LEU A CA 1
ATOM 729 C C . LEU A 1 94 ? 9.647 -8.429 -9.821 1.00 91.38 94 LEU A C 1
ATOM 731 O O . LEU A 1 94 ? 9.345 -7.743 -10.794 1.00 91.38 94 LEU A O 1
ATOM 735 N N . ASP A 1 95 ? 10.279 -9.604 -9.920 1.00 91.56 95 ASP A N 1
ATOM 736 C CA . ASP A 1 95 ? 10.594 -10.245 -11.200 1.00 91.56 95 ASP A CA 1
ATOM 737 C C . ASP A 1 95 ? 9.359 -10.938 -11.808 1.00 91.56 95 ASP A C 1
ATOM 739 O O . ASP A 1 95 ? 9.310 -11.195 -13.014 1.00 91.56 95 ASP A O 1
ATOM 743 N N . ASP A 1 96 ? 8.336 -11.228 -10.991 1.00 94.69 96 ASP A N 1
ATOM 744 C CA . ASP A 1 96 ? 7.045 -11.722 -11.467 1.00 94.69 96 ASP A CA 1
ATOM 745 C C . ASP A 1 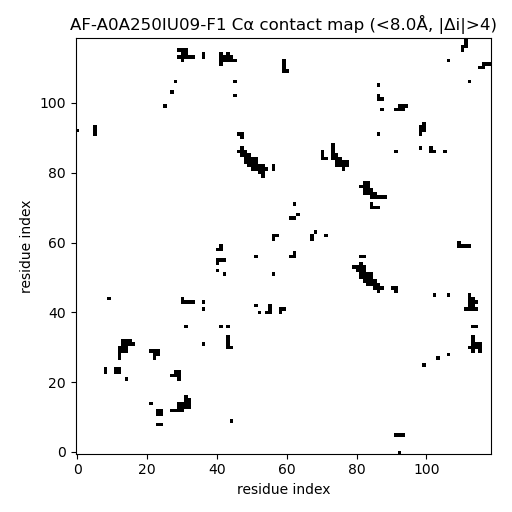96 ? 6.167 -10.538 -11.931 1.00 94.69 96 ASP A C 1
ATOM 747 O O . ASP A 1 96 ? 5.719 -9.719 -11.114 1.00 94.69 96 ASP A O 1
ATOM 751 N N . PRO A 1 97 ? 5.843 -10.440 -13.236 1.00 95.44 97 PRO A N 1
ATOM 752 C CA . PRO A 1 97 ? 5.052 -9.331 -13.758 1.00 95.44 97 PRO A CA 1
ATOM 753 C C . PRO A 1 97 ? 3.642 -9.254 -13.154 1.00 95.44 97 PRO A C 1
ATOM 755 O O . PRO A 1 97 ? 3.079 -8.161 -13.084 1.00 95.44 97 PRO A O 1
ATOM 758 N N . MET A 1 98 ? 3.061 -10.368 -12.692 1.00 96.56 98 MET A N 1
ATOM 759 C CA . MET A 1 98 ? 1.752 -10.366 -12.031 1.00 96.56 98 MET A CA 1
ATOM 760 C C . MET A 1 98 ? 1.818 -9.720 -10.646 1.00 96.56 98 MET A C 1
ATOM 762 O O . MET A 1 98 ? 0.908 -8.993 -10.247 1.00 96.56 98 MET A O 1
ATOM 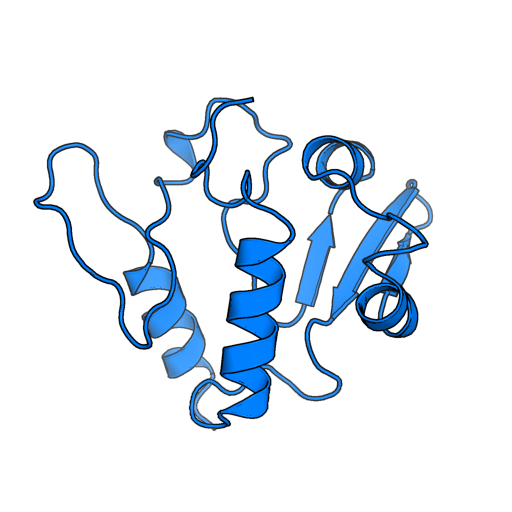766 N N . HIS A 1 99 ? 2.899 -9.966 -9.912 1.00 96.56 99 HIS A N 1
ATOM 767 C CA . HIS A 1 99 ? 3.134 -9.369 -8.603 1.00 96.56 99 HIS A CA 1
ATOM 768 C C . HIS A 1 99 ? 3.438 -7.870 -8.718 1.00 96.56 99 HIS A C 1
ATOM 770 O O . HIS A 1 99 ? 2.884 -7.068 -7.959 1.00 96.56 99 HIS A O 1
ATOM 776 N N . LEU A 1 100 ? 4.246 -7.475 -9.706 1.00 96.12 100 LEU A N 1
ATOM 777 C CA . LEU A 1 100 ? 4.500 -6.068 -10.002 1.00 96.12 100 LEU A CA 1
ATOM 778 C C . LEU A 1 100 ? 3.214 -5.325 -10.411 1.00 96.12 100 LEU A C 1
ATOM 780 O O . LEU A 1 100 ? 2.965 -4.219 -9.927 1.00 96.12 100 LEU A O 1
ATOM 784 N N . ASP A 1 101 ? 2.373 -5.926 -11.260 1.00 96.81 101 ASP A N 1
ATOM 785 C CA . ASP A 1 101 ? 1.070 -5.357 -11.639 1.00 96.81 101 ASP A CA 1
ATOM 786 C C . ASP A 1 101 ? 0.145 -5.204 -10.421 1.00 96.81 101 ASP A C 1
ATOM 788 O O . ASP A 1 101 ? -0.459 -4.148 -10.229 1.00 96.81 101 ASP A O 1
ATOM 792 N N . ALA A 1 102 ? 0.094 -6.204 -9.533 1.00 97.12 102 ALA A N 1
ATOM 793 C CA . ALA A 1 102 ? -0.683 -6.126 -8.297 1.00 97.12 102 ALA A CA 1
ATOM 794 C C . ALA A 1 102 ? -0.224 -4.968 -7.392 1.00 97.12 102 ALA A C 1
ATOM 796 O O . ALA A 1 102 ? -1.059 -4.224 -6.865 1.00 97.12 102 ALA A O 1
ATOM 797 N N . LEU A 1 103 ? 1.091 -4.767 -7.245 1.00 97.06 103 LEU A N 1
ATOM 798 C CA . LEU A 1 103 ? 1.648 -3.644 -6.486 1.00 97.06 103 LEU A CA 1
ATOM 799 C C . LEU A 1 103 ? 1.279 -2.291 -7.116 1.00 97.06 103 LEU A C 1
ATOM 801 O O . LEU A 1 103 ? 0.837 -1.380 -6.410 1.00 97.06 103 LEU A O 1
ATOM 805 N N . LYS A 1 104 ? 1.404 -2.159 -8.442 1.00 96.75 104 LYS A N 1
ATOM 806 C CA . LYS A 1 104 ? 1.027 -0.939 -9.176 1.00 96.75 104 LYS A CA 1
ATOM 807 C C . LYS A 1 104 ? -0.454 -0.616 -9.025 1.00 96.75 104 LYS A C 1
ATOM 809 O O . LYS A 1 104 ? -0.792 0.499 -8.631 1.00 96.75 104 LYS A O 1
ATOM 814 N N . ARG A 1 105 ? -1.334 -1.597 -9.239 1.00 97.06 105 ARG A N 1
ATOM 815 C CA . ARG A 1 105 ? -2.786 -1.439 -9.056 1.00 97.06 105 ARG A CA 1
ATOM 816 C C . ARG A 1 105 ? -3.147 -1.037 -7.632 1.00 97.06 105 ARG A C 1
ATOM 818 O O . ARG A 1 105 ? -4.049 -0.225 -7.440 1.00 97.06 105 ARG A O 1
ATOM 825 N N . ALA A 1 106 ? -2.447 -1.564 -6.627 1.00 97.81 106 ALA A N 1
ATOM 826 C CA . ALA A 1 106 ? -2.659 -1.160 -5.242 1.00 97.81 106 ALA A CA 1
ATOM 827 C C . ALA A 1 106 ? -2.269 0.312 -5.019 1.00 97.81 106 ALA A C 1
ATOM 829 O O . ALA A 1 106 ? -3.029 1.066 -4.408 1.00 97.81 106 ALA A O 1
ATOM 830 N N . TYR A 1 107 ? -1.145 0.768 -5.579 1.00 97.62 107 TYR A N 1
ATOM 831 C CA . TYR A 1 107 ? -0.803 2.190 -5.563 1.00 97.62 107 TYR A CA 1
ATOM 832 C C . TYR A 1 107 ? -1.822 3.049 -6.333 1.00 97.62 107 TYR A C 1
ATOM 834 O O . TYR A 1 107 ? -2.180 4.127 -5.864 1.00 97.62 107 TYR A O 1
ATOM 842 N N . GLU A 1 108 ? -2.335 2.615 -7.480 1.00 96.69 108 GLU A N 1
ATOM 843 C CA . GLU A 1 108 ? -3.394 3.342 -8.200 1.00 96.69 108 GLU A CA 1
ATOM 844 C C . GLU A 1 108 ? -4.696 3.420 -7.391 1.00 96.69 108 GLU A C 1
ATOM 846 O O . GLU A 1 108 ? -5.356 4.461 -7.352 1.00 96.69 108 GLU A O 1
ATOM 851 N N . ARG A 1 109 ? -5.052 2.336 -6.694 1.00 97.19 109 ARG A N 1
ATOM 852 C CA . ARG A 1 109 ? -6.243 2.265 -5.844 1.00 97.19 109 ARG A CA 1
ATOM 853 C C . ARG A 1 109 ? -6.151 3.180 -4.622 1.00 97.19 109 ARG A C 1
ATOM 855 O O . ARG A 1 109 ? -7.179 3.728 -4.212 1.00 97.19 109 ARG A O 1
ATOM 862 N N . PHE A 1 110 ? -4.959 3.352 -4.055 1.00 97.31 110 PHE A N 1
ATOM 863 C CA . PHE A 1 110 ? -4.727 4.132 -2.838 1.00 97.31 110 PHE A CA 1
ATOM 864 C C . PHE A 1 110 ? -3.786 5.320 -3.099 1.00 97.31 110 PHE A C 1
ATOM 866 O O . PHE A 1 110 ? -2.639 5.322 -2.636 1.00 97.31 110 PHE A O 1
ATOM 873 N N . PRO A 1 111 ? -4.246 6.362 -3.819 1.00 96.38 111 PRO A N 1
ATOM 874 C CA . PRO A 1 111 ? -3.396 7.461 -4.279 1.00 96.38 111 PRO A CA 1
ATOM 875 C C . PRO A 1 111 ? -2.758 8.271 -3.142 1.00 96.38 111 PRO A C 1
ATOM 877 O O . PRO A 1 111 ? -1.744 8.916 -3.365 1.00 96.38 111 PRO A O 1
ATOM 880 N N . ALA A 1 112 ? -3.293 8.227 -1.920 1.00 95.88 112 ALA A N 1
ATOM 881 C CA . ALA A 1 112 ? -2.710 8.927 -0.777 1.00 95.88 112 ALA A CA 1
ATOM 882 C C . ALA A 1 112 ? -1.446 8.245 -0.212 1.00 95.88 112 ALA A C 1
ATOM 884 O O . ALA A 1 112 ? -0.595 8.933 0.348 1.00 95.88 112 ALA A O 1
ATOM 885 N N . ILE A 1 113 ? -1.288 6.920 -0.374 1.00 96.94 113 ILE A N 1
ATOM 886 C CA . ILE A 1 113 ? -0.145 6.164 0.177 1.00 96.94 113 ILE A CA 1
ATOM 887 C C . ILE A 1 113 ? 1.180 6.754 -0.316 1.00 96.94 113 ILE A C 1
ATOM 889 O O . ILE A 1 113 ? 1.323 7.065 -1.502 1.00 96.94 113 ILE A O 1
ATOM 893 N N . GLY A 1 114 ? 2.132 6.900 0.610 1.00 95.38 114 GLY A N 1
ATOM 894 C CA . GLY A 1 114 ? 3.424 7.552 0.391 1.00 95.38 114 GLY A CA 1
ATOM 895 C C . GLY A 1 114 ? 3.338 9.060 0.184 1.00 95.38 114 GLY A C 1
ATOM 896 O O . GLY A 1 114 ? 4.247 9.658 -0.387 1.00 95.38 114 GLY A O 1
ATOM 897 N N . GLY A 1 115 ? 2.232 9.685 0.598 1.00 93.19 115 GLY A N 1
ATOM 898 C CA . GLY A 1 115 ? 2.039 11.132 0.526 1.00 93.19 115 GLY A CA 1
ATOM 899 C C . GLY A 1 115 ? 1.918 11.681 -0.898 1.00 93.19 115 GLY A C 1
ATOM 900 O O . GLY A 1 115 ? 2.267 12.845 -1.120 1.00 93.19 115 GLY A O 1
ATOM 901 N N . ARG A 1 116 ? 1.466 10.855 -1.854 1.00 91.69 116 ARG A N 1
ATOM 902 C CA . ARG A 1 116 ? 1.402 11.203 -3.286 1.00 91.69 116 ARG A CA 1
ATOM 903 C C . ARG A 1 116 ? 0.236 12.125 -3.634 1.00 91.69 116 ARG A C 1
ATOM 905 O O . ARG A 1 116 ? 0.436 13.093 -4.357 1.00 91.69 116 ARG A O 1
ATOM 912 N N . ALA A 1 117 ? -0.961 11.855 -3.118 1.00 83.81 117 ALA A N 1
ATOM 913 C CA . ALA A 1 117 ? -2.105 12.753 -3.240 1.00 83.81 117 ALA A CA 1
ATOM 914 C C . ALA A 1 117 ? -2.307 13.543 -1.942 1.00 83.81 117 ALA A C 1
ATOM 916 O O . ALA A 1 117 ? -2.257 12.979 -0.849 1.00 83.81 117 ALA A O 1
ATOM 917 N N . THR A 1 118 ? -2.545 14.847 -2.067 1.00 57.09 118 THR A N 1
ATOM 918 C CA . THR A 1 118 ? -3.059 15.677 -0.975 1.00 57.09 118 THR A CA 1
ATOM 919 C C . THR A 1 118 ? -4.578 15.555 -0.973 1.00 57.09 118 THR A C 1
ATOM 921 O O . THR A 1 118 ? -5.203 15.919 -1.971 1.00 57.09 118 THR A O 1
ATOM 924 N N . SER A 1 119 ? -5.152 15.010 0.101 1.00 47.00 119 SER A N 1
ATOM 925 C CA . SER A 1 119 ? -6.589 15.146 0.374 1.00 47.00 119 SER A CA 1
ATOM 926 C C . SER A 1 119 ? -6.986 16.610 0.538 1.00 47.00 119 SER A C 1
ATOM 928 O O . SER A 1 119 ? -6.130 17.395 1.012 1.00 47.00 119 SER A O 1
#

Radius of gyration: 14.13 Å; Cα contacts (8 Å, |Δi|>4): 165; chains: 1; bounding box: 34×35×31 Å

InterPro domains:
  IPR045997 Protein of unknown function DUF5953 [PF19378] (2-118)

Organism: NCBI:txid43

Foldseek 3Di:
DPPVVQVVLQVQLEDEPPDDDDQRPPNAHRFYDQVVQPDVLAAQADFQKDKHQQSVCVVQVPDDVVLCVVQVVQWDADPNGIIITGLDPDGQDCVPVVSSVSRRVVCVSRVPHRNRDDD

Mean predicted aligned error: 4.13 Å

Nearest PDB structures (foldseek):
  7drg-assembly1_B  TM=6.158E-01  e=4.620E-02  Pseudomonas aeruginosa PAO1
  5h1p-assembly1_A  TM=3.610E-01  e=8.906E+00  Xanthomonas albilineans GPE PC73
  8ux9-assembly1_A  TM=2.367E-01  e=9.520E+00  Escherichia coli B185

Solvent-accessible surface area (backbone atoms only — not comparable to full-atom values): 7067 Å² total; per-residue (Å²): 137,66,74,63,59,56,53,51,56,59,56,53,19,51,46,64,93,87,57,78,95,68,81,22,73,95,79,45,69,60,20,44,45,68,92,74,40,94,50,87,45,52,50,54,71,85,61,41,70,38,81,34,49,47,63,22,26,56,71,55,59,52,86,38,83,89,80,34,54,71,50,51,77,49,41,45,76,44,98,85,59,18,38,40,35,30,74,53,97,59,83,68,40,77,87,40,67,68,45,40,48,47,54,50,53,49,48,68,70,28,50,42,48,10,58,62,42,85,129